Protein AF-A0A089MV30-F1 (afdb_monomer_lite)

Foldseek 3Di:
DVVVVQVVLLVVVLVVLLVVCCVPQQADPVRDGHLCNVLNVVLNVQSVPDRCVQDVVPVCDCVTSSVVSSVVSVVVSVVD

Radius of gyration: 13.51 Å; chains: 1; bounding box: 30×19×42 Å

Secondary structure (DSSP, 8-state):
-HHHHHHHHHHHHHHHHHHHHHHHHSB-TTSPBPGGGGTHHHHHHHHHHS-GGGTTTSTT-TTSHHHHHHHHHHHHHHH-

Organism: Coriandrum sativum (NCBI:txid4047)

pLDDT: mean 91.07, std 8.45, range [69.06, 98.12]

InterPro domains:
  IPR001106 Aromatic amino acid lyase [PTHR10362] (2-79)
  IPR008948 L-Aspartase-like [SSF48557] (2-79)
  IPR023144 Phenylalanine ammonia-lyase, shielding domain superfamily [G3DSA:1.10.274.20] (6-80)

Sequence (80 aa):
YLRHLEENLKSTVKNTVSQVAKRVLTMGVNGELHPSRFCEKDLLRVVDREYIFAYIDDPCSATYPLVQKLRETLVEHALN

Structure (mmCIF, N/CA/C/O backbone):
data_AF-A0A089MV30-F1
#
_entry.id   AF-A0A089MV30-F1
#
loop_
_atom_site.group_PDB
_atom_site.id
_atom_site.type_symbol
_atom_site.label_atom_id
_atom_site.label_alt_id
_atom_site.label_comp_id
_atom_site.label_asym_id
_atom_site.label_entity_id
_atom_site.label_seq_id
_atom_site.pdbx_PDB_ins_code
_atom_site.Cartn_x
_atom_site.Cartn_y
_atom_site.Cartn_z
_atom_site.occupancy
_atom_site.B_iso_or_equiv
_atom_site.auth_seq_id
_atom_site.auth_comp_id
_atom_site.auth_asym_id
_atom_site.auth_atom_id
_atom_site.pdbx_PDB_model_num
ATOM 1 N N . TYR A 1 1 ? -5.992 6.734 22.223 1.00 80.44 1 TYR A N 1
ATOM 2 C CA . TYR A 1 1 ? -5.442 5.378 22.021 1.00 80.44 1 TYR A CA 1
ATOM 3 C C . TYR A 1 1 ? -5.585 4.892 20.585 1.00 80.44 1 TYR A C 1
ATOM 5 O O . TYR A 1 1 ? -4.555 4.750 19.945 1.00 80.44 1 TYR A O 1
ATOM 13 N N . LEU A 1 2 ? -6.798 4.728 20.032 1.00 88.56 2 LEU A N 1
ATOM 14 C CA . LEU A 1 2 ? -6.962 4.243 18.646 1.00 88.56 2 LEU A CA 1
ATOM 15 C C . LEU A 1 2 ? -6.318 5.146 17.584 1.00 88.56 2 LEU A C 1
ATOM 17 O O . LEU A 1 2 ? -5.695 4.634 16.667 1.00 88.56 2 LEU A O 1
ATOM 21 N N . ARG A 1 3 ? -6.386 6.472 17.752 1.00 91.75 3 ARG A N 1
ATOM 22 C CA . ARG A 1 3 ? -5.794 7.431 16.803 1.00 91.75 3 ARG A CA 1
ATOM 23 C C . ARG A 1 3 ? -4.259 7.320 16.715 1.00 91.75 3 ARG A C 1
ATOM 25 O O . ARG A 1 3 ? -3.712 7.320 15.626 1.00 91.75 3 ARG A O 1
ATOM 32 N N . HIS A 1 4 ? -3.576 7.111 17.847 1.00 94.69 4 HIS A N 1
ATOM 33 C CA . HIS A 1 4 ? -2.124 6.868 17.861 1.00 94.69 4 HIS A CA 1
ATOM 34 C C . HIS A 1 4 ? -1.747 5.524 17.237 1.00 94.69 4 HIS A C 1
ATOM 36 O O . HIS A 1 4 ? -0.741 5.421 16.542 1.00 94.69 4 HIS A O 1
ATOM 42 N N . LEU A 1 5 ? -2.550 4.484 17.488 1.00 95.19 5 LEU A N 1
ATOM 43 C CA . LEU A 1 5 ? -2.348 3.187 16.852 1.00 95.19 5 LEU A CA 1
ATOM 44 C C . LEU A 1 5 ? -2.520 3.306 15.331 1.00 95.19 5 LEU A C 1
ATOM 46 O O . LEU A 1 5 ? -1.679 2.818 14.585 1.00 95.19 5 LEU A O 1
ATOM 50 N N . GLU A 1 6 ? -3.559 4.007 14.882 1.00 95.62 6 GLU A N 1
ATOM 51 C CA . GLU A 1 6 ? -3.801 4.295 13.470 1.00 95.62 6 GLU A CA 1
ATOM 52 C C . GLU A 1 6 ? -2.634 5.048 12.819 1.00 95.62 6 GLU A C 1
ATOM 54 O O . GLU A 1 6 ? -2.150 4.622 11.772 1.00 95.62 6 GLU A O 1
ATOM 59 N N . GLU A 1 7 ? -2.136 6.113 13.448 1.00 95.75 7 GLU A N 1
ATOM 60 C CA . GLU A 1 7 ? -0.984 6.883 12.962 1.00 95.75 7 GLU A CA 1
ATOM 61 C C . GLU A 1 7 ? 0.282 6.015 12.847 1.00 95.75 7 GLU A C 1
ATOM 63 O O . GLU A 1 7 ? 0.958 6.033 11.814 1.00 95.75 7 GLU A O 1
ATOM 68 N N . ASN A 1 8 ? 0.580 5.202 13.868 1.00 97.56 8 ASN A N 1
ATOM 69 C CA . ASN A 1 8 ? 1.744 4.309 13.880 1.00 97.56 8 ASN A CA 1
ATOM 70 C C . ASN A 1 8 ? 1.658 3.221 12.802 1.00 97.56 8 ASN A C 1
ATOM 72 O O . ASN A 1 8 ? 2.641 2.946 12.103 1.00 97.56 8 ASN A O 1
ATOM 76 N N . LEU A 1 9 ? 0.483 2.610 12.645 1.00 97.56 9 LEU A N 1
ATOM 77 C CA . LEU A 1 9 ? 0.242 1.586 11.630 1.00 97.56 9 LEU A CA 1
ATOM 78 C C . LEU A 1 9 ? 0.314 2.193 10.227 1.00 97.56 9 LEU A C 1
ATOM 80 O O . LEU A 1 9 ? 1.022 1.661 9.373 1.00 97.56 9 LEU A O 1
ATOM 84 N N . LYS A 1 10 ? -0.322 3.349 9.998 1.00 97.56 10 LYS A N 1
ATOM 85 C CA . LYS A 1 10 ? -0.245 4.070 8.720 1.00 97.56 10 LYS A CA 1
ATOM 86 C C . LYS A 1 10 ? 1.203 4.419 8.370 1.00 97.56 10 LYS A C 1
ATOM 88 O O . LYS A 1 10 ? 1.632 4.152 7.251 1.00 97.56 10 LYS A O 1
ATOM 93 N N . SER A 1 11 ? 1.983 4.929 9.325 1.00 98.00 11 SER A N 1
ATOM 94 C CA . SER A 1 11 ? 3.416 5.203 9.134 1.00 98.00 11 SER A CA 1
ATOM 95 C C . SER A 1 11 ? 4.200 3.946 8.732 1.00 98.00 11 SER A C 1
ATOM 97 O O . SER A 1 11 ? 4.951 3.960 7.756 1.00 98.00 11 SER A O 1
ATOM 99 N N . THR A 1 12 ? 3.963 2.823 9.417 1.00 98.12 12 THR A N 1
ATOM 100 C CA . THR A 1 12 ? 4.600 1.530 9.107 1.00 98.12 12 THR A CA 1
ATOM 101 C C . THR A 1 12 ? 4.268 1.050 7.693 1.00 98.12 12 THR A C 1
ATOM 103 O O . THR A 1 12 ? 5.169 0.649 6.949 1.00 98.12 12 THR A O 1
ATOM 106 N N . VAL A 1 13 ? 2.999 1.142 7.282 1.00 97.94 13 VAL A N 1
ATOM 107 C CA . VAL A 1 13 ? 2.566 0.760 5.929 1.00 97.94 13 VAL A CA 1
ATOM 108 C C . VAL A 1 13 ? 3.208 1.669 4.881 1.00 97.94 13 VAL A C 1
ATOM 110 O O . VAL A 1 13 ? 3.774 1.162 3.915 1.00 97.94 13 VAL A O 1
ATOM 113 N N . LYS A 1 14 ? 3.219 2.994 5.087 1.00 97.88 14 LYS A N 1
ATOM 114 C CA . LYS A 1 14 ? 3.878 3.944 4.170 1.00 97.88 14 LYS A CA 1
ATOM 115 C C . LYS A 1 14 ? 5.361 3.636 3.996 1.00 97.88 14 LYS A C 1
ATOM 117 O O . LYS A 1 14 ? 5.846 3.588 2.868 1.00 97.88 14 LYS A O 1
ATOM 122 N N . ASN A 1 15 ? 6.074 3.395 5.094 1.00 98.06 15 ASN A N 1
ATOM 123 C CA . ASN A 1 15 ? 7.499 3.074 5.051 1.00 98.06 15 ASN A CA 1
ATOM 124 C C . ASN A 1 15 ? 7.755 1.770 4.289 1.00 98.06 15 ASN A C 1
ATOM 126 O O . ASN A 1 15 ? 8.644 1.720 3.441 1.00 98.06 15 ASN A O 1
ATOM 130 N N . THR A 1 16 ? 6.937 0.745 4.536 1.00 97.38 16 THR A N 1
ATOM 131 C CA . THR A 1 16 ? 7.038 -0.548 3.847 1.00 97.38 16 THR A CA 1
ATOM 132 C C . THR A 1 16 ? 6.780 -0.395 2.347 1.00 97.38 16 THR A C 1
ATOM 134 O O . THR A 1 16 ? 7.589 -0.843 1.535 1.00 97.38 16 THR A O 1
ATOM 137 N N . VAL A 1 17 ? 5.709 0.309 1.960 1.00 96.50 17 VAL A N 1
ATOM 138 C CA . VAL A 1 17 ?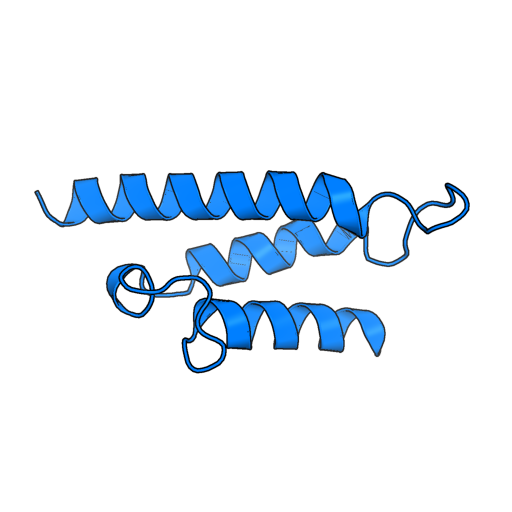 5.381 0.585 0.551 1.00 96.50 17 VAL A CA 1
ATOM 139 C C . VAL A 1 17 ? 6.495 1.382 -0.130 1.00 96.50 17 VAL A C 1
ATOM 141 O O . VAL A 1 17 ? 6.909 1.011 -1.223 1.00 96.50 17 VAL A O 1
ATOM 144 N N . SER A 1 18 ? 7.040 2.419 0.516 1.00 95.19 18 SER A N 1
ATOM 145 C CA . SER A 1 18 ? 8.162 3.210 -0.016 1.00 95.19 18 SER A CA 1
ATOM 146 C C . SER A 1 18 ? 9.404 2.351 -0.270 1.00 95.19 18 SER A C 1
ATOM 148 O O . SER A 1 18 ? 9.993 2.410 -1.350 1.00 95.19 18 SER A O 1
ATOM 150 N N . GLN A 1 19 ? 9.793 1.519 0.701 1.00 94.75 19 GLN A N 1
ATOM 151 C CA . GLN A 1 19 ? 10.966 0.651 0.580 1.00 94.75 19 GLN A CA 1
ATOM 152 C C . GLN A 1 19 ? 10.803 -0.371 -0.547 1.00 94.75 19 GLN A C 1
ATOM 154 O O . GLN A 1 19 ? 11.712 -0.546 -1.362 1.00 94.75 19 GLN A O 1
ATOM 159 N N . VAL A 1 20 ? 9.641 -1.024 -0.622 1.00 93.56 20 VAL A N 1
ATOM 1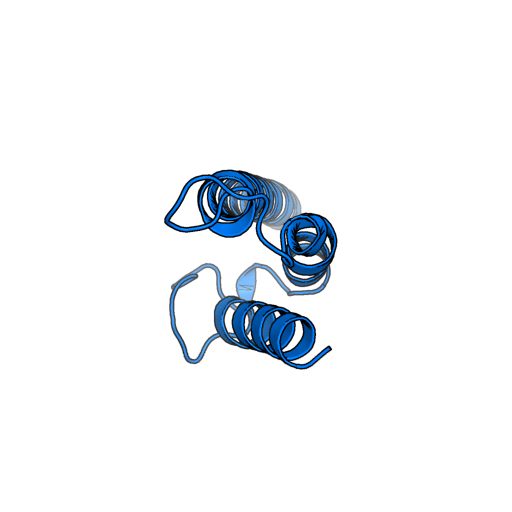60 C CA . VAL A 1 20 ? 9.363 -2.022 -1.660 1.00 93.56 20 VAL A CA 1
ATOM 161 C C . VAL A 1 20 ? 9.257 -1.361 -3.035 1.00 93.56 20 VAL A C 1
ATOM 163 O O . VAL A 1 20 ? 9.869 -1.853 -3.980 1.00 93.56 20 VAL A O 1
ATOM 166 N N . ALA A 1 21 ? 8.578 -0.217 -3.152 1.00 91.69 21 ALA A N 1
ATOM 167 C CA . ALA A 1 21 ? 8.480 0.531 -4.404 1.00 91.69 21 ALA A CA 1
ATOM 168 C C . ALA A 1 21 ? 9.863 0.944 -4.918 1.00 91.69 21 ALA A C 1
ATOM 170 O O . ALA A 1 21 ? 10.187 0.683 -6.072 1.00 91.69 21 ALA A O 1
ATOM 171 N N . LYS A 1 22 ? 10.728 1.495 -4.059 1.00 89.81 22 LYS A N 1
ATOM 172 C CA . LYS A 1 22 ? 12.110 1.829 -4.436 1.00 89.81 22 LYS A CA 1
ATOM 173 C C . LYS A 1 22 ? 12.896 0.605 -4.884 1.00 89.81 22 LYS A C 1
ATOM 175 O O . LYS A 1 22 ? 13.634 0.676 -5.861 1.00 89.81 22 LYS A O 1
ATOM 180 N N . ARG A 1 23 ? 12.746 -0.526 -4.197 1.00 88.44 23 ARG A N 1
ATOM 181 C CA . ARG A 1 23 ? 13.483 -1.746 -4.537 1.00 88.44 23 ARG A CA 1
ATOM 182 C C . ARG A 1 23 ? 13.025 -2.367 -5.858 1.00 88.44 23 ARG A C 1
ATOM 184 O O . ARG A 1 23 ? 13.861 -2.886 -6.586 1.00 88.44 23 ARG A O 1
ATOM 191 N N . VAL A 1 24 ? 11.724 -2.346 -6.140 1.00 87.75 24 VAL A N 1
ATOM 192 C CA . VAL A 1 24 ? 11.119 -3.096 -7.255 1.00 87.75 24 VAL A CA 1
ATOM 193 C C . VAL A 1 24 ? 10.885 -2.225 -8.490 1.00 87.75 24 VAL A C 1
ATOM 195 O O . VAL A 1 24 ? 10.997 -2.715 -9.605 1.00 87.75 24 VAL A O 1
ATOM 198 N N . LEU A 1 25 ? 10.575 -0.940 -8.311 1.00 86.06 25 LEU A N 1
ATOM 199 C CA . LEU A 1 25 ? 10.136 -0.042 -9.386 1.00 86.06 25 LEU A CA 1
ATOM 200 C C . LEU A 1 25 ? 11.192 0.994 -9.789 1.00 86.06 25 LEU A C 1
ATOM 202 O O . LEU A 1 25 ? 10.896 1.847 -10.618 1.00 86.06 25 LEU A O 1
ATOM 206 N N . THR A 1 26 ? 12.399 0.970 -9.214 1.00 80.25 26 THR A N 1
ATOM 207 C CA . THR A 1 26 ? 13.475 1.905 -9.609 1.00 80.25 26 THR A CA 1
ATOM 208 C C . THR A 1 26 ? 14.309 1.360 -10.762 1.00 80.25 26 THR A C 1
ATOM 210 O O . THR A 1 26 ? 14.677 2.114 -11.662 1.00 80.25 26 THR A O 1
ATOM 213 N N . MET A 1 27 ? 14.600 0.057 -10.749 1.00 78.25 27 MET A N 1
ATOM 214 C CA . MET A 1 27 ? 15.450 -0.599 -11.741 1.00 78.25 27 MET A CA 1
ATOM 215 C C . MET A 1 27 ? 14.669 -1.695 -12.464 1.00 78.25 27 MET A C 1
ATOM 217 O O . MET A 1 27 ? 14.009 -2.512 -11.827 1.00 78.25 27 MET A O 1
ATOM 221 N N . GLY A 1 28 ? 14.743 -1.696 -13.793 1.00 70.69 28 GLY A N 1
ATOM 222 C CA . GLY A 1 28 ? 14.296 -2.786 -14.647 1.00 70.69 28 GLY A CA 1
ATOM 223 C C . GLY A 1 28 ? 15.218 -3.999 -14.538 1.00 70.69 28 GLY A C 1
ATOM 224 O O . GLY A 1 28 ? 16.270 -3.960 -13.894 1.00 70.69 28 GLY A O 1
ATOM 225 N N . VAL A 1 29 ? 14.818 -5.095 -15.179 1.00 72.38 29 VAL A N 1
ATOM 226 C CA . VAL A 1 29 ? 15.488 -6.399 -15.055 1.00 72.38 29 VAL A CA 1
ATOM 227 C C . VAL A 1 29 ? 16.940 -6.354 -15.554 1.00 72.38 29 VAL A C 1
ATOM 229 O O . VAL A 1 29 ? 17.772 -7.086 -15.024 1.00 72.38 29 VAL A O 1
ATOM 232 N N . ASN A 1 30 ? 17.275 -5.457 -16.492 1.00 77.38 30 ASN A N 1
ATOM 233 C CA . ASN A 1 30 ? 18.644 -5.305 -17.008 1.00 77.38 30 ASN A CA 1
ATOM 234 C C . ASN A 1 30 ? 19.383 -4.083 -16.432 1.00 77.38 30 ASN A C 1
ATOM 236 O O . ASN A 1 30 ? 20.433 -3.689 -16.938 1.00 77.38 30 ASN A O 1
ATOM 240 N N . GLY A 1 31 ? 18.864 -3.496 -15.349 1.00 75.19 31 GLY A N 1
ATOM 241 C CA . GLY A 1 31 ? 19.474 -2.354 -14.672 1.00 75.19 31 GLY A CA 1
ATOM 242 C C . GLY A 1 31 ? 19.139 -0.988 -15.276 1.00 75.19 31 GLY A C 1
ATOM 243 O O . GLY A 1 31 ? 19.645 0.022 -14.787 1.00 75.19 31 GL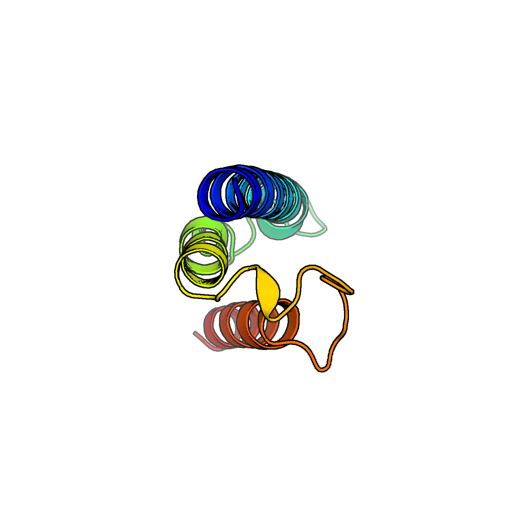Y A O 1
ATOM 244 N N . GLU A 1 32 ? 18.273 -0.922 -16.292 1.00 79.81 32 GLU A N 1
ATOM 245 C CA . GLU A 1 32 ? 17.697 0.337 -16.767 1.00 79.81 32 GLU A CA 1
ATOM 246 C C . GLU A 1 32 ? 16.796 0.997 -15.715 1.00 79.81 32 GLU A C 1
ATOM 248 O O . GLU A 1 32 ? 16.261 0.346 -14.822 1.00 79.81 32 GLU A O 1
ATOM 253 N N . LEU A 1 33 ? 16.584 2.309 -15.826 1.00 75.44 33 LEU A N 1
ATOM 254 C CA . LEU A 1 33 ? 15.599 2.994 -14.991 1.00 75.44 33 LEU A CA 1
ATOM 255 C C . LEU A 1 33 ? 14.192 2.585 -15.432 1.00 75.44 33 LEU A C 1
ATOM 257 O O . LEU A 1 33 ? 13.814 2.808 -16.581 1.00 75.44 33 LEU A O 1
ATOM 261 N N . HIS A 1 34 ? 13.414 2.015 -14.513 1.00 73.50 34 HIS A N 1
ATOM 262 C CA . HIS A 1 34 ? 12.065 1.549 -14.819 1.00 73.50 34 HIS A CA 1
ATOM 263 C C . HIS A 1 34 ? 11.127 2.751 -15.087 1.00 73.50 34 HIS A C 1
ATOM 265 O O . HIS A 1 34 ? 11.209 3.754 -14.367 1.00 73.50 34 HIS A O 1
ATOM 271 N N . PRO A 1 35 ? 10.206 2.686 -16.071 1.00 72.75 35 PRO A N 1
ATOM 272 C CA . PRO A 1 35 ? 9.260 3.774 -16.363 1.00 72.75 35 PRO A CA 1
ATOM 273 C C . PRO A 1 35 ? 8.447 4.197 -15.129 1.00 72.75 35 PRO A C 1
ATOM 275 O O . PRO A 1 35 ? 8.257 5.381 -14.860 1.00 72.75 35 PRO A O 1
ATOM 278 N N . SER A 1 36 ? 8.079 3.217 -14.302 1.00 73.62 36 SER A N 1
ATOM 279 C CA . SER A 1 36 ? 7.358 3.394 -13.033 1.00 73.62 36 SER A CA 1
ATOM 280 C C . SER A 1 36 ? 8.192 3.964 -11.872 1.00 73.62 36 SER A C 1
ATOM 282 O O . SER A 1 36 ? 7.711 3.988 -10.741 1.00 73.62 36 SER A O 1
ATOM 284 N N . ARG A 1 37 ? 9.421 4.455 -12.097 1.00 71.25 37 ARG A N 1
ATOM 285 C CA . ARG A 1 37 ? 10.285 5.012 -11.030 1.00 71.25 37 ARG A CA 1
ATOM 286 C C . ARG A 1 37 ? 9.659 6.173 -10.251 1.00 71.25 37 ARG A C 1
ATOM 288 O O . ARG A 1 37 ? 10.098 6.480 -9.148 1.00 71.25 37 ARG A O 1
ATOM 295 N N . PHE A 1 38 ? 8.640 6.825 -10.814 1.00 76.44 38 PHE A N 1
ATOM 296 C CA . PHE A 1 38 ? 7.909 7.918 -10.167 1.00 76.44 38 PHE A CA 1
ATOM 297 C C . PHE A 1 38 ? 6.601 7.480 -9.486 1.00 76.44 38 PHE A C 1
ATOM 299 O O . PHE A 1 38 ? 5.974 8.296 -8.811 1.00 76.44 38 PHE A O 1
ATOM 306 N N . CYS A 1 39 ? 6.220 6.199 -9.584 1.00 86.88 39 CYS A N 1
ATOM 307 C CA . CYS A 1 39 ? 4.976 5.673 -9.013 1.00 86.88 39 CYS A CA 1
ATOM 308 C C . CYS A 1 39 ? 4.951 5.691 -7.484 1.00 86.88 39 CYS A C 1
ATOM 310 O O . CYS A 1 39 ? 3.870 5.676 -6.902 1.00 86.88 39 CYS A O 1
ATOM 312 N N . GLU A 1 40 ? 6.113 5.749 -6.816 1.00 91.62 40 GLU A N 1
ATOM 313 C CA . GLU A 1 40 ? 6.203 5.767 -5.347 1.00 91.62 40 GLU A CA 1
ATOM 314 C C . GLU A 1 40 ? 5.254 6.806 -4.737 1.00 91.62 40 GLU A C 1
ATOM 316 O O . GLU A 1 40 ? 4.529 6.509 -3.789 1.00 91.62 40 GLU A O 1
ATOM 321 N N . LYS A 1 41 ? 5.210 8.015 -5.305 1.00 92.69 41 LYS A N 1
ATOM 322 C CA . LYS A 1 41 ? 4.386 9.106 -4.778 1.00 92.69 41 LYS A CA 1
ATOM 323 C C . LYS A 1 41 ? 2.896 8.766 -4.787 1.00 92.69 41 LYS A C 1
ATOM 325 O O . LYS A 1 41 ? 2.197 9.090 -3.827 1.00 92.69 41 LYS A O 1
ATOM 330 N N . ASP A 1 42 ? 2.414 8.128 -5.845 1.00 94.44 42 ASP A N 1
ATOM 331 C CA . ASP A 1 42 ? 1.000 7.784 -5.979 1.00 94.44 42 ASP A CA 1
ATOM 332 C C . ASP A 1 42 ? 0.634 6.540 -5.165 1.00 94.44 42 ASP A C 1
ATOM 334 O O . ASP A 1 42 ? -0.419 6.522 -4.531 1.00 94.44 42 ASP A O 1
ATOM 338 N N . LEU A 1 43 ? 1.551 5.579 -5.022 1.00 95.94 43 LEU A N 1
ATOM 339 C CA . LEU A 1 43 ? 1.377 4.457 -4.092 1.00 95.94 43 LEU A CA 1
ATOM 340 C C . LEU A 1 43 ? 1.294 4.928 -2.633 1.00 95.94 43 LEU A C 1
ATOM 342 O O . LEU A 1 43 ? 0.476 4.433 -1.861 1.00 95.94 43 LEU A O 1
ATOM 346 N N . LEU A 1 44 ? 2.092 5.924 -2.240 1.00 96.88 44 LEU A N 1
ATOM 347 C CA . LEU A 1 44 ? 2.000 6.506 -0.898 1.00 96.88 44 LEU A CA 1
ATOM 348 C C . LEU A 1 44 ? 0.689 7.277 -0.687 1.00 96.88 44 LEU A C 1
ATOM 350 O O . LEU A 1 44 ? 0.138 7.247 0.414 1.00 96.88 44 LEU A O 1
ATOM 354 N N . ARG A 1 45 ? 0.153 7.917 -1.735 1.00 96.81 45 ARG A N 1
ATOM 355 C CA . ARG A 1 45 ? -1.161 8.578 -1.684 1.00 96.81 45 ARG A CA 1
ATOM 356 C C . ARG A 1 45 ? -2.306 7.593 -1.480 1.00 96.81 45 ARG A C 1
ATOM 358 O O . ARG A 1 45 ? -3.265 7.961 -0.807 1.00 96.81 45 ARG A O 1
ATOM 365 N N . VAL A 1 46 ? -2.212 6.373 -2.017 1.00 97.25 46 VAL A N 1
ATOM 366 C CA . VAL A 1 46 ? -3.174 5.298 -1.715 1.00 97.25 46 VAL A CA 1
ATOM 367 C C . VAL A 1 46 ? -3.214 5.055 -0.207 1.00 97.25 46 VAL A C 1
ATOM 369 O O . VAL A 1 46 ? -4.268 5.177 0.405 1.00 97.25 46 VAL A O 1
ATOM 372 N N . VAL A 1 47 ? -2.057 4.833 0.424 1.00 97.25 47 VAL A N 1
ATOM 373 C CA . VAL A 1 47 ? -1.982 4.577 1.875 1.00 97.25 47 VAL A CA 1
ATOM 374 C C . VAL A 1 47 ? -2.523 5.749 2.707 1.00 97.25 47 VAL A C 1
ATOM 376 O O . VAL A 1 47 ? -3.146 5.543 3.748 1.00 97.25 47 VAL A O 1
ATOM 379 N N . ASP A 1 48 ? -2.304 6.991 2.267 1.00 96.62 48 ASP A N 1
ATOM 380 C CA . ASP A 1 48 ? -2.823 8.166 2.972 1.00 96.62 48 ASP A CA 1
ATOM 381 C C . ASP A 1 48 ? -4.356 8.254 2.931 1.00 96.62 48 ASP A C 1
ATOM 383 O O . ASP A 1 48 ? -4.961 8.657 3.931 1.00 96.62 48 ASP A O 1
ATOM 387 N N . ARG A 1 49 ? -4.965 7.863 1.804 1.00 96.56 49 ARG A N 1
ATOM 388 C CA . ARG A 1 49 ? -6.411 7.951 1.544 1.00 96.56 49 ARG A CA 1
ATOM 389 C C . ARG A 1 49 ? -7.210 6.784 2.111 1.00 96.56 49 ARG A C 1
ATOM 391 O O . ARG A 1 49 ? -8.376 6.979 2.439 1.00 96.56 49 ARG A O 1
ATOM 398 N N . GLU A 1 50 ? -6.598 5.614 2.250 1.00 96.12 50 GLU A N 1
ATOM 399 C CA . GLU A 1 50 ? -7.274 4.445 2.800 1.00 96.12 50 GLU A CA 1
ATOM 400 C C . GLU A 1 50 ? -7.364 4.491 4.333 1.00 96.12 50 GLU A C 1
ATOM 402 O O . GLU A 1 50 ? -6.457 4.944 5.049 1.00 96.12 50 GLU A O 1
ATOM 407 N N . TYR A 1 51 ? -8.489 3.998 4.851 1.00 96.25 51 TYR A N 1
ATOM 408 C CA . TYR A 1 51 ? -8.684 3.813 6.285 1.00 96.25 51 TYR A CA 1
ATOM 409 C C . TYR A 1 51 ? -7.884 2.599 6.754 1.00 96.25 51 TYR A C 1
ATOM 411 O O . TYR A 1 51 ? -8.124 1.484 6.299 1.00 96.25 51 TYR A O 1
ATOM 419 N N . ILE A 1 52 ? -6.956 2.799 7.697 1.00 96.69 52 ILE A N 1
ATOM 420 C CA . ILE A 1 52 ? -6.018 1.751 8.135 1.00 96.69 52 ILE A CA 1
ATOM 421 C C . ILE A 1 52 ? -6.756 0.504 8.645 1.00 96.69 52 ILE A C 1
ATOM 423 O O . ILE A 1 52 ? -6.406 -0.623 8.311 1.00 96.69 52 ILE A O 1
ATOM 427 N N . PHE A 1 53 ? -7.838 0.702 9.399 1.00 96.50 53 PHE A N 1
ATOM 428 C CA . PHE A 1 53 ? -8.612 -0.383 9.998 1.00 96.50 53 PHE A CA 1
ATOM 429 C C . PHE A 1 53 ? -9.486 -1.143 8.994 1.00 96.50 53 PHE A C 1
ATOM 431 O O . PHE A 1 53 ? -10.084 -2.140 9.374 1.00 96.50 53 PHE A O 1
ATOM 438 N N . ALA A 1 54 ? -9.557 -0.702 7.734 1.00 97.12 54 ALA A N 1
ATOM 439 C CA . ALA A 1 54 ? -10.252 -1.428 6.676 1.00 97.12 54 ALA A CA 1
ATOM 440 C C . ALA A 1 54 ? -9.399 -2.544 6.049 1.00 97.12 54 ALA A C 1
ATOM 442 O O . ALA A 1 54 ? -9.911 -3.289 5.218 1.00 97.12 54 ALA A O 1
ATOM 443 N N . TYR A 1 55 ? -8.104 -2.625 6.383 1.00 97.56 55 TYR A N 1
ATOM 444 C CA . TYR A 1 55 ? -7.219 -3.638 5.808 1.00 97.56 55 TYR A CA 1
ATOM 445 C C . TYR A 1 55 ? -6.129 -4.182 6.739 1.00 97.56 55 TYR A C 1
ATOM 447 O O . TYR A 1 55 ? -5.477 -5.155 6.380 1.00 97.56 55 TYR A O 1
ATOM 455 N N . ILE A 1 56 ? -5.836 -3.549 7.880 1.00 96.88 56 ILE A N 1
ATOM 456 C CA . ILE A 1 56 ? -4.620 -3.864 8.652 1.00 96.88 56 ILE A CA 1
ATOM 457 C C . ILE A 1 56 ? -4.633 -5.235 9.347 1.00 96.88 56 ILE A C 1
ATOM 459 O O . ILE A 1 56 ? -3.578 -5.711 9.757 1.00 96.88 56 ILE A O 1
ATOM 463 N N . ASP A 1 57 ? -5.796 -5.869 9.479 1.00 97.19 57 ASP A N 1
ATOM 464 C CA . ASP A 1 57 ? -5.945 -7.252 9.943 1.00 97.19 57 ASP A CA 1
ATOM 465 C C . ASP A 1 57 ? -5.407 -8.274 8.927 1.00 97.19 57 ASP A C 1
ATOM 467 O O . ASP A 1 57 ? -4.863 -9.299 9.334 1.00 97.19 57 ASP A O 1
ATOM 471 N N . ASP A 1 58 ? -5.484 -7.961 7.629 1.00 97.31 58 ASP A N 1
ATOM 472 C CA . ASP A 1 58 ? -4.866 -8.731 6.544 1.00 97.31 58 ASP A CA 1
ATOM 473 C C . ASP A 1 58 ? -4.405 -7.802 5.393 1.00 97.31 58 ASP A C 1
ATOM 475 O O . ASP A 1 58 ? -5.036 -7.716 4.333 1.00 97.31 58 ASP A O 1
ATOM 479 N N . PRO A 1 59 ? -3.289 -7.067 5.571 1.00 93.81 59 PRO A N 1
ATOM 480 C CA . PRO A 1 59 ? -2.896 -5.965 4.686 1.00 93.81 59 PRO A CA 1
ATOM 481 C C . PRO A 1 59 ? -2.472 -6.410 3.280 1.00 93.81 59 PRO A C 1
ATOM 483 O O . PRO A 1 59 ? -2.306 -5.568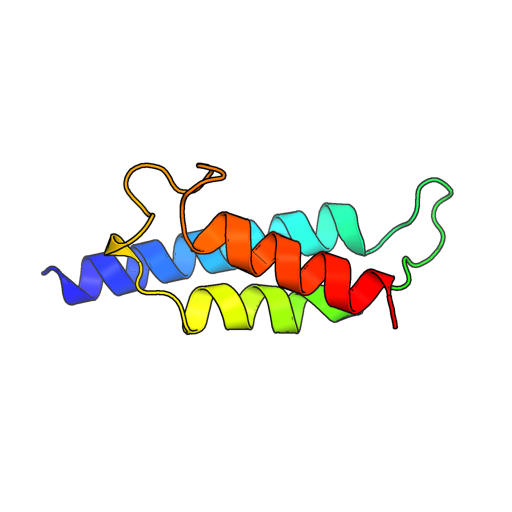 2.396 1.00 93.81 59 PRO A O 1
ATOM 486 N N . CYS A 1 60 ? -2.290 -7.715 3.065 1.00 95.69 60 CYS A N 1
ATOM 487 C CA . CYS A 1 60 ? -1.905 -8.302 1.784 1.00 95.69 60 CYS A CA 1
ATOM 488 C C . CYS A 1 60 ? -3.060 -9.049 1.098 1.00 95.69 60 CYS A C 1
ATOM 490 O O . CYS A 1 60 ? -2.859 -9.602 0.012 1.00 95.69 60 CYS A O 1
ATOM 492 N N . SER A 1 61 ? -4.261 -9.052 1.684 1.00 97.69 61 SER A N 1
ATOM 493 C CA . SER A 1 61 ? -5.439 -9.646 1.061 1.00 97.69 61 SER A CA 1
ATOM 494 C C . SER A 1 61 ? -5.778 -8.957 -0.261 1.00 97.69 61 SER A C 1
ATOM 496 O O . SER A 1 61 ? -5.953 -7.740 -0.336 1.00 97.69 61 SER A O 1
ATOM 498 N N . ALA A 1 62 ? -5.943 -9.750 -1.322 1.00 95.38 62 ALA A N 1
ATOM 499 C CA . ALA A 1 62 ? -6.320 -9.247 -2.642 1.00 95.38 62 ALA A CA 1
ATOM 500 C C . ALA A 1 62 ? -7.754 -8.689 -2.700 1.00 95.38 62 ALA A C 1
ATOM 502 O O . ALA A 1 62 ? -8.097 -7.980 -3.648 1.00 95.38 62 ALA A O 1
ATOM 503 N N . THR A 1 63 ? -8.595 -9.012 -1.714 1.00 95.81 63 THR A N 1
ATOM 504 C CA . THR A 1 63 ? -9.968 -8.499 -1.612 1.00 95.81 63 THR A CA 1
ATOM 505 C C . THR A 1 63 ? -10.052 -7.206 -0.804 1.00 95.81 63 THR A C 1
ATOM 507 O O . THR A 1 63 ? -11.109 -6.580 -0.787 1.00 95.81 63 THR A O 1
ATOM 510 N N . TYR A 1 64 ? -8.960 -6.798 -0.152 1.00 98.06 64 TYR A N 1
ATOM 511 C CA . TYR A 1 64 ? -8.913 -5.620 0.706 1.00 98.06 64 TYR A CA 1
ATOM 512 C C . TYR A 1 64 ? -8.469 -4.366 -0.055 1.00 98.06 64 TYR A C 1
ATOM 514 O O . TYR A 1 64 ? -7.712 -4.453 -1.032 1.00 98.06 64 TYR A O 1
ATOM 522 N N . PRO A 1 65 ? -8.914 -3.180 0.401 1.00 97.62 65 PRO A N 1
ATOM 523 C CA . PRO A 1 65 ? -8.768 -1.941 -0.355 1.00 97.62 65 PRO A CA 1
ATOM 524 C C . PRO A 1 65 ? -7.308 -1.583 -0.642 1.00 97.62 65 PRO A C 1
ATOM 526 O O . PRO A 1 65 ? -7.006 -1.135 -1.746 1.00 97.62 65 PRO A O 1
ATOM 529 N N . LEU A 1 66 ? -6.380 -1.848 0.287 1.00 97.75 66 LEU A N 1
ATOM 530 C CA . LEU A 1 66 ? -4.965 -1.526 0.085 1.00 97.75 66 LEU A CA 1
ATOM 531 C C . LEU A 1 66 ? -4.401 -2.199 -1.178 1.00 97.75 66 LEU A C 1
ATOM 533 O O . LEU A 1 66 ? -3.865 -1.522 -2.054 1.00 97.75 66 LEU A O 1
ATOM 537 N N . VAL A 1 67 ? -4.537 -3.521 -1.303 1.00 97.50 67 VAL A N 1
ATOM 538 C CA . VAL A 1 67 ? -3.980 -4.265 -2.445 1.00 97.50 67 VAL A CA 1
ATOM 539 C C . VAL A 1 67 ? -4.725 -3.942 -3.737 1.00 97.50 67 VAL A C 1
ATOM 541 O O . VAL A 1 67 ? -4.094 -3.841 -4.791 1.00 97.50 67 VAL A O 1
ATOM 544 N N . GLN A 1 68 ? -6.045 -3.747 -3.669 1.00 97.69 68 GLN A N 1
ATOM 545 C CA . GLN A 1 68 ? -6.849 -3.345 -4.824 1.00 97.69 68 GLN A CA 1
ATOM 546 C C . GLN A 1 68 ? -6.371 -2.003 -5.389 1.00 97.69 68 GLN A C 1
ATOM 548 O O . GLN A 1 68 ? -6.039 -1.921 -6.571 1.00 97.69 68 GLN A O 1
ATOM 553 N N . LYS A 1 69 ? -6.232 -0.979 -4.540 1.00 97.69 69 LYS A N 1
ATOM 554 C CA . LYS A 1 69 ? -5.829 0.369 -4.961 1.00 97.69 69 LYS A CA 1
ATOM 555 C C . LYS A 1 69 ? -4.368 0.476 -5.374 1.00 97.69 69 LYS A C 1
ATOM 557 O O . LYS A 1 69 ? -4.061 1.177 -6.339 1.00 97.69 69 LYS A O 1
ATOM 562 N N . LEU A 1 70 ? -3.462 -0.248 -4.712 1.00 96.62 70 LEU A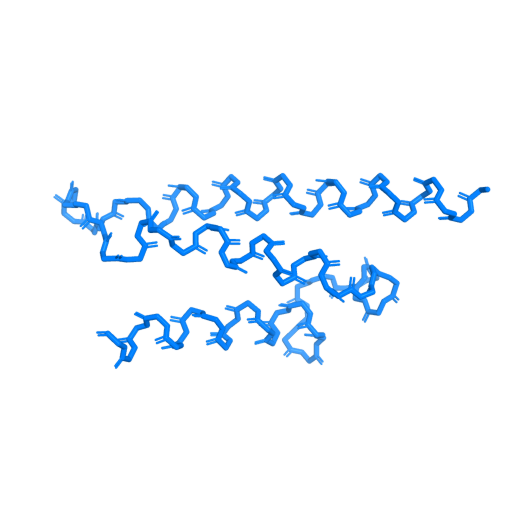 N 1
ATOM 563 C CA . LEU A 1 70 ? -2.068 -0.326 -5.158 1.00 96.62 70 LEU A CA 1
ATOM 564 C C . LEU A 1 70 ? -1.973 -0.960 -6.552 1.00 96.62 70 LEU A C 1
ATOM 566 O O . LEU A 1 70 ? -1.250 -0.450 -7.405 1.00 96.62 70 LEU A O 1
ATOM 570 N N . ARG A 1 71 ? -2.731 -2.033 -6.811 1.00 95.50 71 ARG A N 1
ATOM 571 C CA . ARG A 1 71 ? -2.778 -2.677 -8.130 1.00 95.50 71 ARG A CA 1
ATOM 572 C C . ARG A 1 71 ? -3.361 -1.752 -9.192 1.00 95.50 71 ARG A C 1
ATOM 574 O O . ARG A 1 71 ? -2.746 -1.627 -10.243 1.00 95.50 71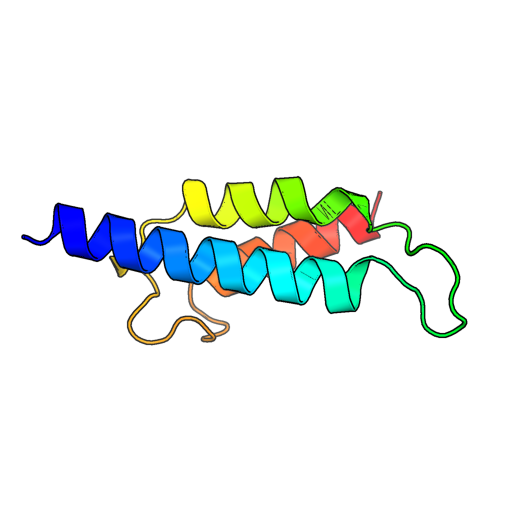 ARG A O 1
ATOM 581 N N . GLU A 1 72 ? -4.502 -1.115 -8.923 1.00 95.19 72 GLU A N 1
ATOM 582 C CA . GLU A 1 72 ? -5.110 -0.122 -9.823 1.00 95.19 72 GLU A CA 1
ATOM 583 C C . GLU A 1 72 ? -4.087 0.956 -10.204 1.00 95.19 72 GLU A C 1
ATOM 585 O O . GLU A 1 72 ? -3.820 1.152 -11.385 1.00 95.19 72 GLU A O 1
ATOM 590 N N . THR A 1 73 ? -3.417 1.552 -9.211 1.00 94.06 73 THR A N 1
ATOM 591 C CA . THR A 1 73 ? -2.391 2.585 -9.432 1.00 94.06 73 THR A CA 1
ATOM 592 C C . THR A 1 73 ? -1.253 2.083 -10.322 1.00 94.06 73 THR A C 1
ATOM 594 O O . THR A 1 73 ? -0.821 2.786 -11.232 1.00 94.06 73 THR A O 1
ATOM 597 N N . LEU A 1 74 ? -0.745 0.871 -10.079 1.00 92.25 74 LEU A N 1
ATOM 598 C CA . LEU A 1 74 ? 0.330 0.293 -10.892 1.00 92.25 74 LEU A CA 1
ATOM 599 C C . LEU A 1 74 ? -0.119 0.015 -12.331 1.00 92.25 74 LEU A C 1
ATOM 601 O O . LEU A 1 74 ? 0.653 0.245 -13.258 1.00 92.25 74 LEU A O 1
ATOM 605 N N . VAL A 1 75 ? -1.352 -0.459 -12.520 1.00 92.56 75 VAL A N 1
ATOM 606 C CA . VAL A 1 75 ? -1.928 -0.717 -13.846 1.00 92.56 75 VAL A CA 1
ATOM 607 C C . VAL A 1 75 ? -2.143 0.590 -14.605 1.00 92.56 75 VAL A C 1
ATOM 609 O O . VAL A 1 75 ? -1.740 0.679 -15.758 1.00 92.56 75 VAL A O 1
ATOM 612 N N . GLU A 1 76 ? -2.698 1.621 -13.966 1.00 90.62 76 GLU A N 1
ATOM 613 C CA . GLU A 1 76 ? -2.854 2.951 -14.570 1.00 90.62 76 GLU A CA 1
ATOM 614 C C . GLU A 1 76 ? -1.513 3.513 -15.052 1.00 90.62 76 GLU A C 1
ATOM 616 O O . GLU A 1 76 ? -1.426 4.042 -16.156 1.00 90.62 76 GLU A O 1
ATOM 621 N N . HIS A 1 77 ? -0.445 3.350 -14.272 1.00 86.81 77 HIS A N 1
ATOM 622 C CA . HIS A 1 77 ? 0.894 3.777 -14.682 1.00 86.81 77 HIS A CA 1
ATOM 623 C C . HIS A 1 77 ? 1.521 2.909 -15.775 1.00 86.81 77 HIS A C 1
ATOM 625 O O . HIS A 1 77 ? 2.443 3.366 -16.436 1.00 86.81 77 HIS A O 1
ATOM 631 N N . ALA A 1 78 ? 1.082 1.662 -15.936 1.00 85.88 78 ALA A N 1
ATOM 632 C CA . ALA A 1 78 ? 1.565 0.783 -16.996 1.00 85.88 78 ALA A CA 1
ATOM 633 C C . ALA A 1 78 ? 0.846 1.021 -18.336 1.00 85.88 78 ALA A C 1
ATOM 635 O O . ALA A 1 78 ? 1.368 0.639 -19.380 1.00 85.88 78 ALA A O 1
ATOM 636 N N . LEU A 1 79 ? -0.355 1.608 -18.303 1.00 85.06 79 LEU A N 1
ATOM 637 C CA . LEU A 1 79 ? -1.174 1.903 -19.483 1.00 85.06 79 LEU A CA 1
ATOM 638 C C . LEU A 1 79 ? -0.960 3.320 -20.049 1.00 85.06 79 LEU A C 1
ATOM 640 O O . LEU A 1 79 ? -1.465 3.601 -21.136 1.00 85.06 79 LEU A O 1
ATOM 644 N N . ASN A 1 80 ? -0.248 4.188 -19.324 1.00 69.06 80 ASN A N 1
ATOM 645 C CA . ASN A 1 80 ? 0.134 5.544 -19.740 1.00 69.06 80 ASN A CA 1
ATOM 646 C C . ASN A 1 80 ? 1.609 5.601 -20.148 1.00 69.06 80 ASN A C 1
ATOM 648 O O . ASN A 1 80 ? 1.925 6.395 -21.062 1.00 69.06 80 ASN A O 1
#